Protein AF-A0A2D8UDY2-F1 (afdb_monomer_lite)

Structure (mmCIF, N/CA/C/O backbone):
data_AF-A0A2D8UDY2-F1
#
_entry.id   AF-A0A2D8UDY2-F1
#
loop_
_atom_site.group_PDB
_atom_site.id
_atom_site.type_symbol
_atom_site.label_atom_id
_atom_site.label_alt_id
_atom_site.label_comp_id
_atom_site.label_asym_id
_atom_site.label_entity_id
_atom_site.label_seq_id
_atom_site.pdbx_PDB_ins_code
_atom_site.Cartn_x
_atom_site.Cartn_y
_atom_site.Cartn_z
_atom_site.occupancy
_atom_site.B_iso_or_equiv
_atom_site.auth_seq_id
_atom_site.auth_comp_id
_atom_site.auth_asym_id
_atom_site.auth_atom_id
_atom_site.pdbx_PDB_model_num
ATOM 1 N N . MET A 1 1 ? 23.783 19.583 -50.452 1.00 61.91 1 MET A N 1
ATOM 2 C CA . MET A 1 1 ? 22.952 20.117 -49.346 1.00 61.91 1 MET A CA 1
ATOM 3 C C . MET A 1 1 ? 21.789 19.193 -48.961 1.00 61.91 1 MET A C 1
ATOM 5 O O . MET A 1 1 ? 21.687 18.885 -47.786 1.00 61.91 1 MET A O 1
ATOM 9 N N . LYS A 1 2 ? 20.981 18.653 -49.896 1.00 68.94 2 LYS A N 1
ATOM 10 C CA . LYS A 1 2 ? 19.876 17.707 -49.575 1.00 68.94 2 LYS A CA 1
ATOM 11 C C . LYS A 1 2 ? 20.304 16.457 -48.780 1.00 68.94 2 LYS A C 1
ATOM 13 O O . LYS A 1 2 ? 19.789 16.227 -47.696 1.00 68.94 2 LYS A O 1
ATOM 18 N N . LYS A 1 3 ? 21.351 15.753 -49.235 1.00 74.44 3 LYS A N 1
ATOM 19 C CA . LYS A 1 3 ? 21.921 14.576 -48.540 1.00 74.44 3 LYS A CA 1
ATOM 20 C C . LYS A 1 3 ? 22.436 14.859 -47.120 1.00 74.44 3 LYS A C 1
ATOM 22 O O . LYS A 1 3 ? 22.604 13.938 -46.333 1.00 74.44 3 LYS A O 1
ATOM 27 N N . PHE A 1 4 ? 22.753 16.117 -46.807 1.00 75.81 4 PHE A N 1
ATOM 28 C CA . PHE A 1 4 ? 23.198 16.524 -45.473 1.00 75.81 4 PHE A CA 1
ATOM 29 C C . PHE A 1 4 ? 21.996 16.739 -44.543 1.00 75.81 4 PHE A C 1
ATOM 31 O O . PHE A 1 4 ? 22.004 16.265 -43.412 1.00 75.81 4 PHE A O 1
ATOM 38 N N . LEU A 1 5 ? 20.928 17.356 -45.056 1.00 80.31 5 LEU A N 1
ATOM 39 C CA . LEU A 1 5 ? 19.680 17.573 -44.323 1.00 80.31 5 LEU A CA 1
ATOM 40 C C . LEU A 1 5 ? 18.946 16.253 -44.012 1.00 80.31 5 LEU A C 1
ATOM 42 O O . LEU A 1 5 ? 18.441 16.076 -42.909 1.00 80.31 5 LEU A O 1
ATOM 46 N N . GLU A 1 6 ? 18.969 15.293 -44.941 1.00 84.56 6 GLU A N 1
ATOM 47 C CA . GLU A 1 6 ? 18.422 13.937 -44.745 1.00 84.56 6 GLU A CA 1
ATOM 48 C C . GLU A 1 6 ? 19.137 13.169 -43.622 1.00 84.56 6 GLU A C 1
ATOM 50 O O . GLU A 1 6 ? 18.493 12.520 -42.799 1.00 84.56 6 GLU A O 1
ATOM 55 N N . LYS A 1 7 ? 20.469 13.283 -43.537 1.00 85.69 7 LYS A N 1
ATOM 56 C CA . LYS A 1 7 ? 21.259 12.649 -42.470 1.00 85.69 7 LYS A CA 1
ATOM 57 C C . LYS A 1 7 ? 20.961 13.247 -41.099 1.00 85.69 7 LYS A C 1
ATOM 59 O O . LYS A 1 7 ? 20.858 12.504 -40.130 1.00 85.69 7 LYS A O 1
ATOM 64 N N . ILE A 1 8 ? 20.793 14.567 -41.020 1.00 88.44 8 ILE A N 1
ATOM 65 C CA . ILE A 1 8 ? 20.418 15.247 -39.774 1.00 88.44 8 ILE A CA 1
ATOM 66 C C . ILE A 1 8 ? 19.023 14.798 -39.324 1.00 88.44 8 ILE A C 1
ATOM 68 O O . ILE A 1 8 ? 18.848 14.438 -38.163 1.00 88.44 8 ILE A O 1
ATOM 72 N N . GLY A 1 9 ? 18.057 14.742 -40.246 1.00 88.94 9 GLY A N 1
ATOM 73 C CA . GLY A 1 9 ? 16.712 14.241 -39.954 1.00 88.94 9 GLY A CA 1
ATOM 74 C C . GLY A 1 9 ? 16.714 12.799 -39.439 1.00 88.94 9 GLY A C 1
ATOM 75 O O . GLY A 1 9 ? 16.049 12.502 -38.449 1.00 88.94 9 GLY A O 1
ATOM 76 N N . ALA A 1 10 ? 17.519 11.920 -40.044 1.00 89.56 10 ALA A N 1
ATOM 77 C CA . ALA A 1 10 ? 17.657 10.532 -39.602 1.00 89.56 10 ALA A CA 1
ATOM 78 C C . ALA A 1 10 ? 18.274 10.409 -38.195 1.00 89.56 10 ALA A C 1
ATOM 80 O O . ALA A 1 10 ? 17.818 9.590 -37.398 1.00 89.56 10 ALA A O 1
ATOM 81 N N . VAL A 1 11 ? 19.268 11.239 -37.859 1.00 93.56 11 VAL A N 1
ATOM 82 C CA . VAL A 1 11 ? 19.867 11.270 -36.512 1.00 93.56 11 VAL A CA 1
ATOM 83 C C . VAL A 1 11 ? 18.858 11.753 -35.471 1.00 93.56 11 VAL A C 1
ATOM 85 O O . VAL A 1 11 ? 18.745 11.144 -34.410 1.00 93.56 11 VAL A O 1
ATOM 88 N N . ILE A 1 12 ? 18.090 12.802 -35.776 1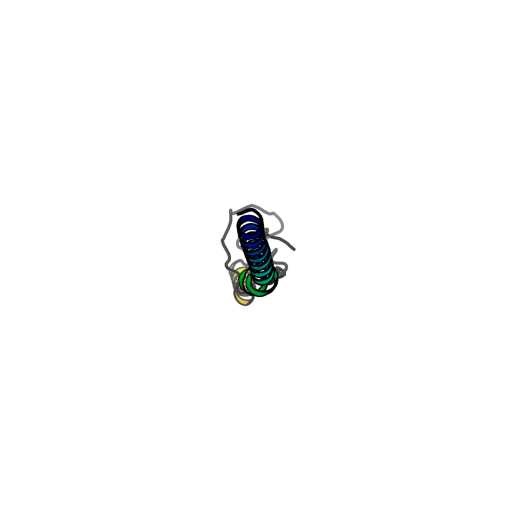.00 93.38 12 ILE A N 1
ATOM 89 C CA . ILE A 1 12 ? 17.054 13.321 -34.870 1.00 93.38 12 ILE A CA 1
ATOM 90 C C . ILE A 1 12 ? 15.958 12.271 -34.655 1.00 93.38 12 ILE A C 1
ATOM 92 O O . ILE A 1 12 ? 15.578 12.014 -33.516 1.00 93.38 12 ILE A O 1
ATOM 96 N N . ALA A 1 13 ? 15.491 11.615 -35.720 1.00 93.19 13 ALA A N 1
ATOM 97 C CA . ALA A 1 13 ? 14.502 10.544 -35.614 1.00 93.19 13 ALA A CA 1
ATOM 98 C C . ALA A 1 13 ? 15.020 9.373 -34.762 1.00 93.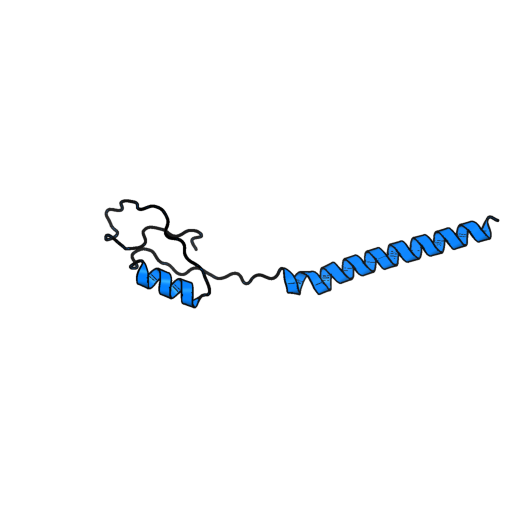19 13 ALA A C 1
ATOM 100 O O . ALA A 1 13 ? 14.311 8.897 -33.877 1.00 93.19 13 ALA A O 1
ATOM 101 N N . GLY A 1 14 ? 16.274 8.957 -34.965 1.00 96.00 14 GLY A N 1
ATOM 102 C CA . GLY A 1 14 ? 16.915 7.930 -34.143 1.00 96.00 14 GLY A CA 1
ATOM 103 C C . GLY A 1 14 ? 17.027 8.333 -32.671 1.00 96.00 14 GLY A C 1
ATOM 104 O O . GLY A 1 14 ? 16.723 7.529 -31.793 1.00 96.00 14 GLY A O 1
ATOM 105 N N . ALA A 1 15 ? 17.388 9.587 -32.391 1.00 95.81 15 ALA A N 1
ATOM 106 C CA . ALA A 1 15 ? 17.456 10.113 -31.029 1.00 95.81 15 ALA A CA 1
ATOM 107 C C . ALA A 1 15 ? 16.076 10.151 -30.352 1.00 95.81 15 ALA A C 1
ATOM 109 O O . ALA A 1 15 ? 15.963 9.795 -29.181 1.00 95.81 15 ALA A O 1
ATOM 110 N N . ILE A 1 16 ? 15.018 10.517 -31.084 1.00 96.56 16 ILE A N 1
ATOM 111 C CA . ILE A 1 16 ? 13.639 10.491 -30.574 1.00 96.56 16 ILE A CA 1
ATOM 112 C C . ILE A 1 16 ? 13.221 9.055 -30.249 1.00 96.56 16 ILE A C 1
ATOM 114 O O . ILE A 1 16 ? 12.708 8.808 -29.162 1.00 96.56 16 ILE A O 1
ATOM 118 N N . ILE A 1 17 ? 13.484 8.102 -31.147 1.00 96.88 17 ILE A N 1
ATOM 119 C CA . ILE A 1 17 ? 13.169 6.685 -30.919 1.00 96.88 17 ILE A CA 1
ATOM 120 C C . ILE A 1 17 ? 13.927 6.158 -29.697 1.00 96.88 1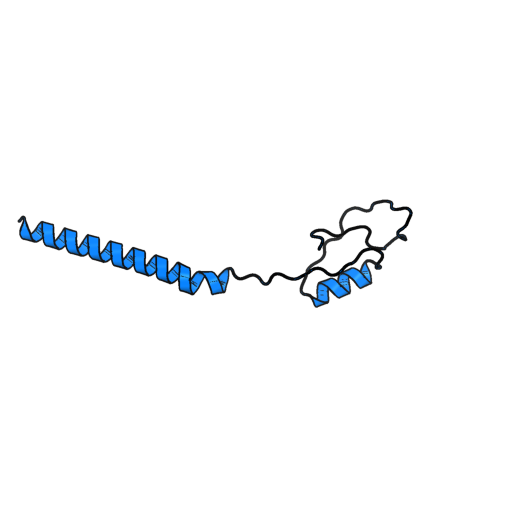7 ILE A C 1
ATOM 122 O O . ILE A 1 17 ? 13.326 5.517 -28.839 1.00 96.88 17 ILE A O 1
ATOM 126 N N . ALA A 1 18 ? 15.220 6.466 -29.576 1.00 96.81 18 ALA A N 1
ATOM 127 C CA . ALA A 1 18 ? 16.021 6.081 -28.419 1.00 96.81 18 ALA A CA 1
ATOM 128 C C . ALA A 1 18 ? 15.476 6.691 -27.118 1.00 96.81 18 ALA A C 1
ATOM 130 O O . ALA A 1 18 ? 15.407 6.005 -26.103 1.00 96.81 18 ALA A O 1
ATOM 131 N N . CYS A 1 19 ? 15.037 7.950 -27.154 1.00 97.12 19 CYS A N 1
ATOM 132 C CA . CYS A 1 19 ? 14.434 8.619 -26.006 1.00 97.12 19 CYS A CA 1
ATOM 133 C C . CYS A 1 19 ? 13.097 7.973 -25.610 1.00 97.12 19 CYS A C 1
ATOM 135 O O . CYS A 1 19 ? 12.886 7.682 -24.438 1.00 97.12 19 CYS A O 1
ATOM 137 N N . ILE A 1 20 ? 12.225 7.663 -26.574 1.00 97.38 20 ILE A N 1
ATOM 138 C CA . ILE A 1 20 ? 10.952 6.971 -26.315 1.00 97.38 20 ILE A CA 1
ATOM 139 C C . ILE A 1 20 ? 11.204 5.577 -25.732 1.00 97.38 20 ILE A C 1
ATOM 141 O O . ILE A 1 20 ? 10.572 5.207 -24.747 1.00 97.38 20 ILE A O 1
ATOM 145 N N . LEU A 1 21 ? 12.147 4.819 -26.298 1.00 97.19 21 LEU A N 1
ATOM 146 C CA . LEU A 1 21 ? 12.532 3.507 -25.775 1.00 97.19 21 LEU A CA 1
ATOM 147 C C . LEU A 1 21 ? 13.089 3.605 -24.357 1.00 97.19 21 LEU A C 1
ATOM 149 O O . LEU A 1 21 ? 12.779 2.764 -23.519 1.00 97.19 21 LEU A O 1
ATOM 153 N N . PHE A 1 22 ? 13.879 4.638 -24.076 1.00 96.56 22 PHE A N 1
ATOM 154 C CA . PHE A 1 22 ? 14.402 4.884 -22.741 1.00 96.56 22 PHE A CA 1
ATOM 155 C C . PHE A 1 22 ? 13.284 5.220 -21.750 1.00 96.56 22 PHE A C 1
ATOM 157 O O . PHE A 1 22 ? 13.245 4.638 -20.673 1.00 96.56 22 PHE A O 1
ATOM 164 N N . LEU A 1 23 ? 12.335 6.085 -22.119 1.00 96.44 23 LEU A N 1
ATOM 165 C CA . LEU A 1 23 ? 11.173 6.392 -21.281 1.00 96.44 23 LEU A CA 1
ATOM 166 C C . LEU A 1 23 ? 10.302 5.154 -21.035 1.00 96.44 23 LEU A C 1
ATOM 168 O O . LEU A 1 23 ? 9.881 4.928 -19.907 1.00 96.44 23 LEU A O 1
ATOM 172 N N . PHE A 1 24 ? 10.087 4.320 -22.055 1.00 96.44 24 PHE A N 1
ATOM 173 C CA . PHE A 1 24 ? 9.369 3.053 -21.906 1.00 96.44 24 PHE A CA 1
ATOM 174 C C . PHE A 1 24 ? 10.112 2.076 -20.985 1.00 96.44 24 PHE A C 1
ATOM 176 O O . PHE A 1 24 ? 9.499 1.404 -20.160 1.00 96.44 24 PHE A O 1
ATOM 183 N N . LEU A 1 25 ? 11.443 2.020 -21.079 1.00 95.31 25 LEU A N 1
ATOM 184 C CA . LEU A 1 25 ? 12.266 1.215 -20.179 1.00 95.31 25 LEU A CA 1
ATOM 185 C C . LEU A 1 25 ? 12.185 1.730 -18.737 1.00 95.31 25 LEU A C 1
ATOM 187 O O . LEU A 1 25 ? 12.103 0.925 -17.811 1.00 95.31 25 LEU A O 1
ATOM 191 N N . LEU A 1 26 ? 12.183 3.054 -18.543 1.00 93.94 26 LEU A N 1
ATOM 192 C CA . LEU A 1 26 ? 11.955 3.653 -17.230 1.00 93.94 26 LEU A CA 1
ATOM 193 C C . LEU A 1 26 ? 10.583 3.262 -16.672 1.00 93.94 26 LEU A C 1
ATOM 195 O O . LEU A 1 26 ? 10.488 2.893 -15.505 1.00 93.94 26 LEU A O 1
ATOM 199 N N . ASP A 1 27 ? 9.547 3.279 -17.503 1.00 92.44 27 ASP A N 1
ATOM 200 C CA . ASP A 1 27 ? 8.188 2.920 -17.100 1.00 92.44 27 ASP A CA 1
ATOM 201 C C . ASP A 1 27 ? 8.081 1.443 -16.682 1.00 92.44 27 ASP A C 1
ATOM 203 O O . ASP A 1 27 ? 7.652 1.128 -15.577 1.00 92.44 27 ASP A O 1
ATOM 207 N N . VAL A 1 28 ? 8.576 0.519 -17.510 1.00 92.19 28 VAL A N 1
ATOM 208 C CA . VAL A 1 28 ? 8.467 -0.926 -17.240 1.00 92.19 28 VAL A CA 1
ATOM 209 C C . VAL A 1 28 ? 9.394 -1.388 -16.119 1.00 92.19 28 VAL A C 1
ATOM 211 O O . VAL A 1 28 ? 9.027 -2.276 -15.352 1.00 92.19 28 VAL A O 1
ATOM 214 N N . VAL A 1 29 ? 10.607 -0.837 -16.034 1.00 91.69 29 VAL A N 1
ATOM 215 C CA . VAL A 1 29 ? 11.612 -1.311 -15.075 1.00 91.69 29 VAL A CA 1
ATOM 216 C C . VAL A 1 29 ? 11.560 -0.511 -13.790 1.00 91.69 29 VAL A C 1
ATOM 218 O O . VAL A 1 29 ? 11.555 -1.121 -12.735 1.00 91.69 29 VAL A O 1
ATOM 221 N N . PHE A 1 30 ? 11.526 0.822 -13.834 1.00 88.62 30 PHE A N 1
ATOM 222 C CA . PHE A 1 30 ? 11.708 1.636 -12.630 1.00 88.62 30 PHE A CA 1
ATOM 223 C C . PHE A 1 30 ? 10.404 1.935 -11.888 1.00 88.62 30 PHE A C 1
ATOM 225 O O . PHE A 1 30 ? 10.432 1.929 -10.657 1.00 88.62 30 PHE A O 1
ATOM 232 N N . MET A 1 31 ? 9.268 2.153 -12.572 1.00 86.62 31 MET A N 1
ATOM 233 C CA . MET A 1 31 ? 7.999 2.374 -11.859 1.00 86.62 31 MET A CA 1
ATOM 234 C C . MET A 1 31 ? 7.624 1.237 -10.898 1.00 86.62 31 MET A C 1
ATOM 236 O O . MET A 1 31 ? 7.332 1.563 -9.746 1.00 86.62 31 MET A O 1
ATOM 240 N N . PRO A 1 32 ? 7.651 -0.065 -11.260 1.00 87.81 32 PRO A N 1
ATOM 241 C CA . PRO A 1 32 ? 7.159 -1.103 -10.350 1.00 87.81 32 PRO A CA 1
ATOM 242 C C . PRO A 1 32 ? 7.917 -1.155 -9.018 1.00 87.81 32 PRO A C 1
ATOM 244 O O . PRO A 1 32 ? 7.318 -1.477 -8.000 1.00 87.81 32 PRO A O 1
ATOM 247 N N . PHE A 1 33 ? 9.196 -0.767 -8.973 1.00 85.00 33 PHE A N 1
ATOM 248 C CA . PHE A 1 33 ? 9.947 -0.731 -7.711 1.00 85.00 33 PHE A CA 1
ATOM 249 C C . PHE A 1 33 ? 9.563 0.431 -6.786 1.00 85.00 33 PHE A C 1
ATOM 251 O O . PHE A 1 33 ? 9.887 0.387 -5.602 1.00 85.00 33 PHE A O 1
ATOM 258 N N . ILE A 1 34 ? 8.921 1.480 -7.306 1.00 84.12 34 ILE A N 1
ATOM 259 C CA . ILE A 1 34 ? 8.599 2.696 -6.545 1.00 84.12 34 ILE A CA 1
ATOM 260 C C . ILE A 1 34 ? 7.124 2.716 -6.130 1.00 84.12 34 ILE A C 1
ATOM 262 O O . ILE A 1 34 ? 6.815 3.161 -5.026 1.00 84.12 34 ILE A O 1
ATOM 266 N N . VAL A 1 35 ? 6.216 2.269 -7.007 1.00 82.75 35 VAL A N 1
ATOM 267 C CA . VAL A 1 35 ? 4.760 2.430 -6.818 1.00 82.75 35 VAL A CA 1
ATOM 268 C C . VAL A 1 35 ? 4.021 1.177 -6.364 1.00 82.75 35 VAL A C 1
ATOM 270 O O . VAL A 1 35 ? 2.837 1.285 -6.042 1.00 82.75 35 VAL A O 1
ATOM 273 N N . ASP A 1 36 ? 4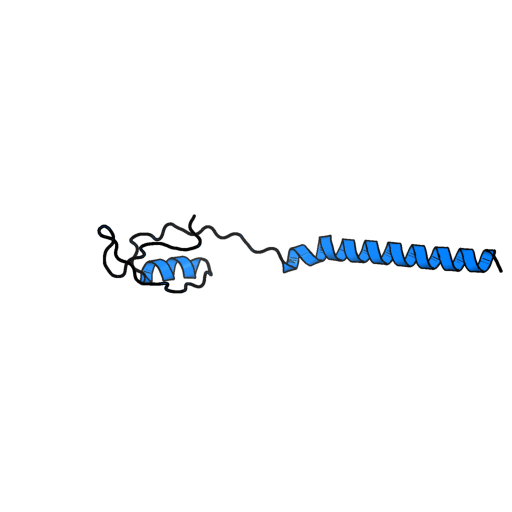.666 0.012 -6.299 1.00 76.88 36 ASP A N 1
ATOM 274 C CA . ASP A 1 36 ? 3.986 -1.188 -5.811 1.00 76.88 36 ASP A CA 1
ATOM 275 C C . ASP A 1 36 ? 3.783 -1.107 -4.289 1.00 76.88 36 ASP A C 1
ATOM 277 O O . ASP A 1 36 ? 4.704 -1.297 -3.490 1.00 76.88 36 ASP A O 1
ATOM 281 N N . VAL A 1 37 ? 2.561 -0.755 -3.883 1.00 75.94 37 VAL A N 1
ATOM 282 C CA . VAL A 1 37 ? 2.136 -0.742 -2.483 1.00 75.94 37 VAL A CA 1
ATOM 283 C C . VAL A 1 37 ? 1.352 -2.022 -2.180 1.00 75.94 37 VAL A C 1
ATOM 285 O O . VAL A 1 37 ? 0.342 -2.298 -2.834 1.00 75.94 37 VAL A O 1
ATOM 288 N N . PRO A 1 38 ? 1.763 -2.818 -1.176 1.00 76.38 38 PRO A N 1
ATOM 289 C CA . PRO A 1 38 ? 1.047 -4.036 -0.831 1.00 76.38 38 PRO A CA 1
ATOM 290 C C . PRO A 1 38 ? -0.366 -3.707 -0.335 1.00 76.38 38 PRO A C 1
ATOM 292 O O . PRO A 1 38 ? -0.561 -2.908 0.582 1.00 76.38 38 PRO A O 1
ATOM 295 N N . ASN A 1 39 ? -1.367 -4.364 -0.923 1.00 80.06 39 ASN A N 1
ATOM 296 C CA . ASN A 1 39 ? -2.752 -4.270 -0.469 1.00 80.06 39 ASN A CA 1
ATOM 297 C C . ASN A 1 39 ? -2.932 -5.098 0.810 1.00 80.06 39 ASN A C 1
ATOM 299 O O . ASN A 1 39 ? -2.955 -6.330 0.772 1.00 80.06 39 ASN A O 1
ATOM 303 N N . VAL A 1 40 ? -3.073 -4.422 1.949 1.00 82.94 40 VAL A N 1
ATOM 304 C CA . VAL A 1 40 ? -3.295 -5.065 3.251 1.00 82.94 40 VAL A CA 1
ATOM 305 C C . VAL A 1 40 ? -4.795 -5.182 3.518 1.00 82.94 40 VAL A C 1
ATOM 307 O O . VAL A 1 40 ? -5.513 -4.184 3.513 1.00 82.94 40 VAL A O 1
ATOM 310 N N . LYS A 1 41 ? -5.282 -6.401 3.783 1.00 83.06 41 LYS A N 1
ATOM 311 C CA . LYS A 1 41 ? -6.671 -6.616 4.215 1.00 83.06 41 LYS A CA 1
ATOM 312 C C . LYS A 1 41 ? -6.844 -6.205 5.673 1.00 83.06 41 LYS A C 1
ATOM 314 O O . LYS A 1 41 ? -6.113 -6.673 6.545 1.00 83.06 41 LYS A O 1
ATOM 319 N N . ILE A 1 42 ? -7.843 -5.370 5.933 1.00 85.75 42 ILE A N 1
ATOM 320 C CA . ILE A 1 42 ? -8.186 -4.920 7.281 1.00 85.75 42 ILE A CA 1
ATOM 321 C C . ILE A 1 42 ? -9.023 -6.018 7.959 1.00 85.75 42 ILE A C 1
ATOM 323 O O . ILE A 1 42 ? -9.975 -6.509 7.355 1.00 85.75 42 ILE A O 1
ATOM 327 N N . PRO A 1 43 ? -8.680 -6.460 9.181 1.00 82.94 43 PRO A N 1
ATOM 328 C CA . PRO A 1 43 ? -9.495 -7.420 9.917 1.00 82.94 43 PRO A CA 1
ATOM 329 C C . PRO A 1 43 ? -10.779 -6.763 10.440 1.00 82.94 43 PRO A C 1
ATOM 331 O O . PRO A 1 43 ? -10.852 -5.548 10.585 1.00 82.94 43 PRO A O 1
ATOM 334 N N . ILE A 1 44 ? -11.783 -7.562 10.805 1.00 85.88 44 ILE A N 1
ATOM 335 C CA . ILE A 1 44 ? -12.997 -7.046 11.454 1.00 85.88 44 ILE A CA 1
ATOM 336 C C . ILE A 1 44 ? -12.631 -6.507 12.846 1.00 85.88 44 ILE A C 1
ATOM 338 O O . ILE A 1 44 ? -12.070 -7.234 13.673 1.00 85.88 44 ILE A O 1
ATOM 342 N N . LEU A 1 45 ? -12.939 -5.229 13.095 1.00 88.62 45 LEU A N 1
ATOM 343 C CA . LEU A 1 45 ? -12.611 -4.525 14.344 1.00 88.62 45 LEU A CA 1
ATOM 344 C C . LEU A 1 45 ? -13.835 -4.190 15.201 1.00 88.62 45 LEU A C 1
ATOM 346 O O . LEU A 1 45 ? -13.664 -3.809 16.356 1.00 88.62 45 LEU A O 1
ATOM 350 N N . ASN A 1 46 ? -15.048 -4.315 14.657 1.00 88.19 46 ASN A N 1
ATOM 351 C CA . ASN A 1 46 ? -16.284 -3.921 15.330 1.00 88.19 46 ASN A CA 1
ATOM 352 C C . ASN A 1 46 ? -16.434 -4.632 16.682 1.00 88.19 46 ASN A C 1
ATOM 354 O O . ASN A 1 46 ? -16.233 -5.843 16.789 1.00 88.19 46 ASN A O 1
ATOM 358 N N . GLY A 1 47 ? -16.760 -3.867 17.721 1.00 87.62 47 GLY A N 1
ATOM 359 C CA . GLY A 1 47 ? -16.920 -4.375 19.083 1.00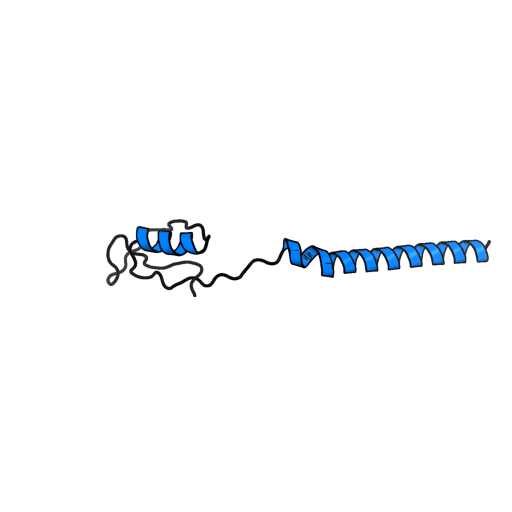 87.62 47 GLY A CA 1
ATOM 360 C C . GLY A 1 47 ? -15.610 -4.667 19.826 1.00 87.62 47 GLY A C 1
ATOM 361 O O . GLY A 1 47 ? -15.652 -4.953 21.023 1.00 87.62 47 GLY A O 1
ATOM 362 N N . LEU A 1 48 ? -14.438 -4.561 19.185 1.00 90.38 48 LEU A N 1
ATOM 363 C CA . LEU A 1 48 ? -13.166 -4.652 19.905 1.00 90.38 48 LEU A CA 1
ATOM 364 C C . LEU A 1 48 ? -12.894 -3.360 20.687 1.00 90.38 48 LEU A C 1
ATOM 366 O O . LEU A 1 48 ? -13.115 -2.271 20.155 1.00 90.38 48 LEU A O 1
ATOM 370 N N . PRO A 1 49 ? -12.322 -3.451 21.902 1.00 92.25 49 PRO A N 1
ATOM 371 C CA . PRO A 1 49 ? -11.779 -2.288 22.592 1.00 92.25 49 PRO A CA 1
ATOM 372 C C . PRO A 1 49 ? -10.742 -1.574 21.722 1.00 92.25 49 PRO A C 1
ATOM 374 O O . PRO A 1 49 ? -9.904 -2.233 21.095 1.00 92.25 49 PRO A O 1
ATOM 377 N N . MET A 1 50 ? -10.743 -0.240 21.735 1.00 88.88 50 MET A N 1
ATOM 378 C CA . MET A 1 50 ? -9.854 0.575 20.891 1.00 88.88 50 MET A CA 1
ATOM 379 C C . MET A 1 50 ? -8.373 0.190 21.014 1.00 88.88 50 MET A C 1
ATOM 381 O O . MET A 1 50 ? -7.673 0.120 20.007 1.00 88.88 50 MET A O 1
ATOM 385 N N . ALA A 1 51 ? -7.907 -0.136 22.224 1.00 89.94 51 ALA A N 1
ATOM 386 C CA . ALA A 1 51 ? -6.531 -0.578 22.457 1.00 89.94 51 ALA A CA 1
ATOM 387 C C . ALA A 1 51 ? -6.189 -1.869 21.690 1.00 89.94 51 ALA A C 1
ATOM 389 O O . ALA A 1 51 ? -5.171 -1.929 21.005 1.00 89.94 51 ALA A O 1
ATOM 390 N N . LYS A 1 52 ? -7.074 -2.877 21.731 1.00 90.81 52 LYS A N 1
ATOM 391 C CA . LYS A 1 52 ? -6.879 -4.147 21.010 1.00 90.81 52 LYS A CA 1
ATOM 392 C C . LYS A 1 52 ? -6.988 -3.972 19.497 1.00 90.81 52 LYS A C 1
ATOM 394 O O . LYS A 1 52 ? -6.273 -4.634 18.751 1.00 90.81 52 LYS A O 1
ATOM 399 N N . ALA A 1 53 ? -7.885 -3.102 19.036 1.00 91.00 53 ALA A N 1
ATOM 400 C CA . ALA A 1 53 ? -8.010 -2.791 17.615 1.00 91.00 53 ALA A CA 1
ATOM 401 C C . ALA A 1 53 ? -6.745 -2.094 17.084 1.00 91.00 53 ALA A C 1
ATOM 403 O O . ALA A 1 53 ? -6.227 -2.475 16.036 1.00 91.00 53 ALA A O 1
ATOM 404 N N . SER A 1 54 ? -6.212 -1.129 17.839 1.00 90.12 54 SER A N 1
ATOM 405 C CA . SER A 1 54 ? -4.971 -0.423 17.507 1.00 90.12 54 SER A CA 1
ATOM 406 C C . SER A 1 54 ? -3.764 -1.364 17.484 1.00 90.12 54 SER A C 1
ATOM 408 O O . SER A 1 54 ? -2.992 -1.341 16.528 1.00 90.12 54 SER A O 1
ATOM 410 N N . GLU A 1 55 ? -3.645 -2.263 18.464 1.00 92.06 55 GLU A N 1
ATOM 411 C CA . GLU A 1 55 ? -2.586 -3.277 18.496 1.00 92.06 55 GLU A CA 1
ATOM 412 C C . GLU A 1 55 ? -2.628 -4.195 17.263 1.00 92.06 55 GLU A C 1
ATOM 414 O O . GLU A 1 55 ? -1.609 -4.380 16.597 1.00 92.06 55 GLU A O 1
ATOM 419 N N . LYS A 1 56 ? -3.813 -4.708 16.900 1.00 90.38 56 LYS A N 1
ATOM 420 C CA . LYS A 1 56 ? -3.986 -5.548 15.703 1.00 90.38 56 LYS A CA 1
ATOM 421 C C . LYS A 1 56 ? -3.610 -4.827 14.411 1.00 90.38 56 LYS A C 1
ATOM 423 O O . LYS A 1 56 ? -3.004 -5.433 13.534 1.00 90.38 56 LYS A O 1
ATOM 428 N N . LEU A 1 57 ? -3.976 -3.554 14.276 1.00 91.06 57 LEU A N 1
ATOM 429 C CA . LEU A 1 57 ? -3.632 -2.763 13.093 1.00 91.06 57 LEU A CA 1
ATOM 430 C C . LEU A 1 57 ? -2.138 -2.412 13.055 1.00 91.06 57 LEU A C 1
ATOM 432 O O . LEU A 1 57 ? -1.526 -2.470 11.990 1.00 91.06 57 LEU A O 1
ATOM 436 N N . SER A 1 58 ? -1.528 -2.148 14.210 1.00 90.94 58 SER A N 1
ATOM 437 C CA . SER A 1 58 ? -0.088 -1.895 14.332 1.00 90.94 58 SER A CA 1
ATOM 438 C C . SER A 1 58 ? 0.752 -3.112 13.926 1.00 90.94 58 SER A C 1
ATOM 440 O O . SER A 1 58 ? 1.751 -2.967 13.223 1.00 90.94 58 SER A O 1
ATOM 442 N N . GLN A 1 59 ? 0.305 -4.329 14.262 1.00 90.62 59 GLN A N 1
ATOM 443 C CA . GLN A 1 59 ? 0.936 -5.578 13.802 1.00 90.62 59 GLN A CA 1
ATOM 444 C C . GLN A 1 59 ? 0.926 -5.732 12.270 1.00 90.62 59 GLN A C 1
ATOM 446 O O . GLN A 1 59 ? 1.777 -6.427 11.721 1.00 90.62 59 GLN A O 1
ATOM 451 N N . LEU A 1 60 ? -0.005 -5.068 11.576 1.00 89.00 60 LEU A N 1
ATOM 452 C CA . LEU A 1 60 ? -0.075 -5.016 10.112 1.00 89.00 60 LEU A CA 1
ATOM 453 C C . LEU A 1 60 ? 0.723 -3.841 9.515 1.00 89.00 60 LEU A C 1
ATOM 455 O O . LEU A 1 60 ? 0.642 -3.593 8.315 1.00 89.00 60 LEU A O 1
ATOM 459 N N . GLY A 1 61 ? 1.466 -3.092 10.337 1.00 88.38 61 GLY A N 1
ATOM 460 C CA . GLY A 1 61 ? 2.192 -1.889 9.922 1.00 88.38 61 GLY A CA 1
ATOM 461 C C . GLY A 1 61 ? 1.288 -0.684 9.642 1.00 88.38 61 GLY A C 1
ATOM 462 O O . GLY A 1 61 ? 1.750 0.321 9.098 1.00 88.38 61 GLY A O 1
ATOM 463 N N . LEU A 1 62 ? 0.003 -0.763 10.001 1.00 89.25 62 LEU A N 1
ATOM 464 C CA . LEU A 1 62 ? -0.973 0.291 9.751 1.00 89.25 62 LEU A CA 1
ATOM 465 C C . LEU A 1 62 ? -0.960 1.312 10.890 1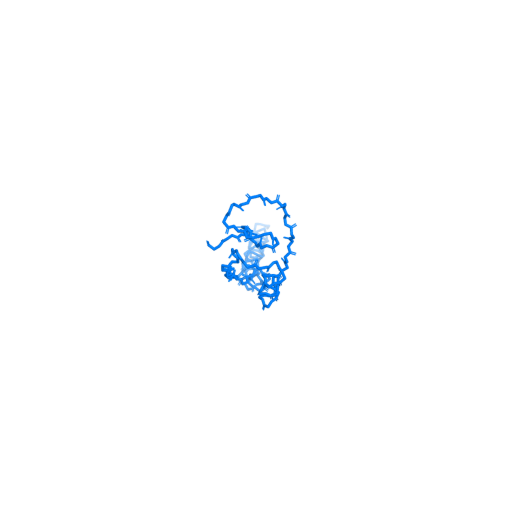.00 89.25 62 LEU A C 1
ATOM 467 O O . LEU A 1 62 ? -0.961 0.968 12.072 1.00 89.25 62 LEU A O 1
ATOM 471 N N . LYS A 1 63 ? -1.004 2.595 10.527 1.00 87.56 63 LYS A N 1
ATOM 472 C CA . LYS A 1 63 ? -1.194 3.689 11.484 1.00 87.56 63 LYS A CA 1
ATOM 473 C C . LYS A 1 63 ? -2.678 3.989 11.632 1.00 87.56 63 LYS A C 1
ATOM 475 O O . LYS A 1 63 ? -3.385 4.149 10.641 1.00 87.56 63 LYS A O 1
ATOM 480 N N . THR A 1 64 ? -3.136 4.097 12.873 1.00 88.62 64 THR A N 1
ATOM 481 C CA . THR A 1 64 ? -4.544 4.341 13.201 1.00 88.62 64 THR A CA 1
ATOM 482 C C . THR A 1 64 ? -4.768 5.775 13.647 1.00 88.62 64 THR A C 1
ATOM 484 O O . THR A 1 64 ? -3.983 6.296 14.438 1.00 88.62 64 THR A O 1
ATOM 487 N N . VAL A 1 65 ? -5.876 6.375 13.218 1.00 89.50 65 VAL A N 1
ATOM 488 C CA . VAL A 1 65 ? -6.372 7.654 13.740 1.00 89.50 65 VAL A CA 1
ATOM 489 C C . VAL A 1 65 ? -7.736 7.406 14.368 1.00 89.50 65 VAL A C 1
ATOM 491 O O . VAL A 1 65 ? -8.579 6.731 13.777 1.00 89.50 65 VAL A O 1
ATOM 494 N N . VAL A 1 66 ? -7.937 7.919 15.581 1.00 88.75 66 VAL A N 1
ATOM 495 C CA . VAL A 1 66 ? -9.237 7.865 16.255 1.00 88.75 66 VAL A CA 1
ATOM 496 C C . VAL A 1 66 ? -10.147 8.907 15.610 1.00 88.75 66 VAL A C 1
ATOM 498 O O . VAL A 1 66 ? -9.789 10.080 15.558 1.00 88.75 66 VAL A O 1
ATOM 501 N N . GLY A 1 67 ? -11.282 8.454 15.077 1.00 87.50 67 GLY A N 1
ATOM 502 C CA . GLY A 1 67 ? -12.315 9.323 14.515 1.00 87.50 67 GLY A CA 1
ATOM 503 C C . GLY A 1 67 ? -13.277 9.856 15.576 1.00 87.50 67 GLY A C 1
ATOM 504 O O . GLY A 1 67 ? -12.991 9.821 16.772 1.00 87.50 67 GLY A O 1
ATOM 505 N N . ASP A 1 68 ? -14.439 10.317 15.123 1.00 88.44 68 ASP A N 1
ATOM 506 C CA . ASP A 1 68 ? -15.474 10.854 16.002 1.00 88.44 68 ASP A CA 1
ATOM 507 C C . ASP A 1 68 ? -16.106 9.776 16.893 1.00 88.44 68 ASP A C 1
ATOM 509 O O . ASP A 1 68 ? -16.304 8.625 16.488 1.00 88.44 68 ASP A O 1
ATOM 513 N N . SER A 1 69 ? -16.484 10.177 18.105 1.00 89.50 69 SER A N 1
ATOM 514 C CA . SER A 1 69 ? -17.326 9.364 18.980 1.00 89.50 69 SER A CA 1
ATOM 515 C C . SER A 1 69 ? -18.757 9.342 18.447 1.00 89.50 69 SER A C 1
ATOM 517 O O . SER A 1 69 ? -19.337 10.386 18.154 1.00 89.50 69 SER A O 1
ATOM 519 N N . SER A 1 70 ? -19.349 8.153 18.368 1.00 88.81 70 SER A N 1
ATOM 520 C CA . SER A 1 70 ? -20.747 7.960 17.978 1.00 88.81 70 SER A CA 1
ATOM 521 C C . SER A 1 70 ? -21.463 7.082 19.000 1.00 88.81 70 SER A C 1
ATOM 523 O O . SER A 1 70 ? -20.817 6.413 19.806 1.00 88.81 70 SER A O 1
ATOM 525 N N . PHE A 1 71 ? -22.793 7.118 18.993 1.00 90.44 71 PHE A N 1
ATOM 526 C CA . PHE A 1 71 ? -23.615 6.275 19.851 1.00 90.44 71 PHE A CA 1
ATOM 527 C C . PHE A 1 71 ? -24.108 5.059 19.068 1.00 90.44 71 PHE A C 1
ATOM 529 O O . PHE A 1 71 ? -24.619 5.200 17.959 1.00 90.44 71 PHE A O 1
ATOM 536 N N . ASP A 1 72 ? -23.979 3.886 19.678 1.00 90.25 72 ASP A N 1
ATOM 537 C CA . ASP A 1 72 ? -24.502 2.622 19.176 1.00 90.25 72 ASP A CA 1
ATOM 538 C C . ASP A 1 72 ? -25.073 1.837 20.366 1.00 90.25 72 ASP A C 1
ATOM 540 O O . ASP A 1 72 ? -24.421 1.714 21.402 1.00 90.25 72 ASP A O 1
ATOM 544 N N . GLU A 1 73 ? -26.307 1.347 20.241 1.00 91.44 73 GLU A N 1
ATOM 545 C CA . GLU A 1 73 ? -27.018 0.656 21.326 1.00 91.44 73 GLU A CA 1
ATOM 546 C C . GLU A 1 73 ? -26.462 -0.755 21.590 1.00 91.44 73 GLU A C 1
ATOM 548 O O . GLU A 1 73 ? -26.600 -1.290 22.690 1.00 91.44 73 GLU A O 1
ATOM 553 N N . SER A 1 74 ? -25.807 -1.357 20.594 1.00 91.06 74 SER A N 1
ATOM 554 C CA . SER A 1 74 ? -25.290 -2.729 20.650 1.00 91.06 74 SER A CA 1
ATOM 555 C C . SER A 1 74 ? -23.804 -2.806 21.009 1.00 91.06 74 SER A C 1
ATOM 557 O O . SER A 1 74 ? -23.315 -3.882 21.362 1.00 91.06 74 SER A O 1
ATOM 559 N N . ILE A 1 75 ? -23.063 -1.697 20.908 1.00 88.75 75 ILE A N 1
ATOM 560 C CA . ILE A 1 75 ? -21.606 -1.667 21.087 1.00 88.75 75 ILE A CA 1
ATOM 561 C C . ILE A 1 75 ? -21.238 -0.932 22.385 1.00 88.75 75 ILE A C 1
ATOM 563 O O . ILE A 1 75 ? -21.670 0.199 22.604 1.00 88.75 75 ILE A O 1
ATOM 567 N N . PRO A 1 76 ? -20.409 -1.536 23.260 1.00 88.25 76 PRO A N 1
ATOM 568 C CA . PRO A 1 76 ? -20.043 -0.917 24.526 1.00 88.25 76 PRO A CA 1
ATOM 569 C C . PRO A 1 76 ? -19.152 0.317 24.339 1.00 88.25 76 PRO A C 1
ATOM 571 O O . PRO A 1 76 ? -18.390 0.439 23.377 1.00 88.25 76 PRO A O 1
ATOM 574 N N . VAL A 1 77 ? -19.191 1.212 25.328 1.00 88.50 77 VAL A N 1
ATOM 575 C CA . VAL A 1 77 ? -18.347 2.413 25.370 1.00 88.50 77 VAL A CA 1
ATOM 576 C C . VAL A 1 77 ? -16.867 2.035 25.265 1.00 88.50 77 VAL A C 1
ATOM 578 O O . VAL A 1 77 ? -16.388 1.129 25.947 1.00 88.50 77 VAL A O 1
ATOM 581 N N . GLY A 1 78 ? -16.131 2.753 24.414 1.00 88.88 78 GLY A N 1
ATOM 582 C CA . GLY A 1 78 ? -14.700 2.522 24.197 1.00 88.88 78 GLY A CA 1
ATOM 583 C C . GLY A 1 78 ? -14.378 1.344 23.270 1.00 88.88 78 GLY A C 1
ATOM 584 O O . GLY A 1 78 ? -13.200 1.000 23.111 1.00 88.88 78 GLY A O 1
ATOM 585 N N . ALA A 1 79 ? -15.389 0.731 22.648 1.00 91.62 79 ALA A N 1
ATOM 586 C CA . ALA A 1 79 ? -15.209 -0.216 21.556 1.00 91.62 79 ALA A CA 1
ATOM 587 C C . ALA A 1 79 ? -15.384 0.450 20.183 1.00 91.62 79 ALA A C 1
ATOM 589 O O . ALA A 1 79 ? -16.008 1.500 20.037 1.00 91.62 79 ALA A O 1
ATOM 590 N N . VAL A 1 80 ? -14.795 -0.165 19.161 1.00 91.69 80 VAL A N 1
ATOM 591 C CA . VAL A 1 80 ? -14.861 0.320 17.781 1.00 91.69 80 VAL A CA 1
ATOM 592 C C . VAL A 1 80 ? -16.260 0.082 17.216 1.00 91.69 80 VAL A C 1
ATOM 594 O O . VAL A 1 80 ? -16.699 -1.061 17.099 1.00 91.69 80 VAL A O 1
ATOM 597 N N . ILE A 1 81 ? -16.934 1.163 16.819 1.00 91.88 81 ILE A N 1
ATOM 598 C CA . ILE A 1 81 ? -18.246 1.115 16.155 1.00 91.88 81 ILE A CA 1
ATOM 599 C C . ILE A 1 81 ? -18.079 0.838 14.662 1.00 91.88 81 ILE A C 1
ATOM 601 O O . ILE A 1 81 ? -18.759 -0.012 14.096 1.00 91.88 81 ILE A O 1
ATOM 605 N N . SER A 1 82 ? -17.141 1.538 14.020 1.00 88.56 82 SER A N 1
ATOM 606 C CA . SER A 1 82 ? -16.832 1.379 12.599 1.00 88.56 82 SER A CA 1
ATOM 607 C C . SER A 1 82 ? -15.376 1.737 12.298 1.00 88.56 82 SER A C 1
ATOM 609 O O . SER A 1 82 ? -14.720 2.432 13.073 1.00 88.56 82 SER A O 1
ATOM 611 N N . SER A 1 83 ? -14.866 1.251 11.166 1.00 87.81 83 SER A N 1
ATOM 612 C CA . SER A 1 83 ? -13.527 1.552 10.657 1.00 87.81 83 SER A CA 1
ATOM 613 C C . SER A 1 83 ? -13.599 1.958 9.189 1.00 87.81 83 SER A C 1
ATOM 615 O O . SER A 1 83 ? -14.462 1.483 8.449 1.00 87.81 83 SER A O 1
ATOM 617 N N . ARG A 1 84 ? -12.693 2.840 8.759 1.00 86.50 84 ARG A N 1
ATOM 618 C CA . ARG A 1 84 ? -12.532 3.226 7.353 1.00 86.50 84 ARG A CA 1
ATOM 619 C C . ARG A 1 84 ? -11.045 3.183 6.972 1.00 86.50 84 ARG A C 1
ATOM 621 O O . ARG A 1 84 ? -10.251 3.767 7.707 1.00 86.50 84 ARG A O 1
ATOM 628 N N . PRO A 1 85 ? -10.669 2.550 5.845 1.00 83.12 85 PRO A N 1
ATOM 629 C CA . PRO A 1 85 ? -11.528 1.714 5.001 1.00 83.12 85 PRO A CA 1
ATOM 630 C C . PRO A 1 85 ? -12.058 0.483 5.764 1.00 83.12 85 PRO A C 1
ATOM 632 O O . PRO A 1 85 ? -11.494 0.094 6.789 1.00 83.12 85 PRO A O 1
ATOM 635 N N . ASN A 1 86 ? -13.184 -0.076 5.318 1.00 73.81 86 ASN A N 1
ATOM 636 C CA . ASN A 1 86 ? -13.665 -1.371 5.804 1.00 73.81 86 ASN A CA 1
ATOM 637 C C . ASN A 1 86 ? -13.410 -2.449 4.740 1.00 73.81 86 ASN A C 1
ATOM 639 O O . ASN A 1 86 ? -13.118 -2.131 3.587 1.00 73.81 86 ASN A O 1
ATOM 643 N N . THR A 1 87 ? -13.424 -3.704 5.182 1.00 59.88 87 THR A N 1
ATOM 644 C CA . THR A 1 87 ? -13.304 -4.889 4.320 1.00 59.88 87 THR A CA 1
ATOM 645 C C . THR A 1 87 ? -14.515 -5.072 3.425 1.00 59.88 87 THR A C 1
ATOM 647 O O . THR A 1 87 ? -15.636 -4.817 3.922 1.00 59.88 87 THR A O 1
#

Sequence (87 aa):
MKKFLEKIGAVIAGAIIACILFLFLLDVVFMPFIVDVPNVKIPILNGLPMAKASEKLSQLGLKTVVGDSSFDESIPVGAVISSRPNT

Secondary structure (DSSP, 8-state):
-HHHHHHHHHHHHHHHHHHHHHHHHIIIIIHHHHH----PPPPP-TTSBHHHHHHHHHHTT-----------SSS-TTB----SS--

pLDDT: mean 87.96, std 7.04, range [59.88, 97.38]

Radius of gyration: 27.7 Å; chains: 1; bounding box: 50×28×75 Å

Foldseek 3Di:
DVVVVVVVVVVVVVVVVVVVVVVVCCVVPVVCVPPDDDDDAQDDQAQPAPVVSCVVCVVVVHDDDDDDDDDDPPHDPRGDHDDPPHD